Protein AF-A0A608XAL5-F1 (afdb_monomer)

Sequence (103 aa):
MDKKLEPYYLSAETALSIVSKKFNIKIDIKEDDINLRFKKYDRNNTDDSIQMKNFFLSLGLSLQDILFNNGEDLLNEPMPILLLTPEMKWMVCVSGGQKIKLV

Structure (mmCIF, N/CA/C/O backbone):
data_AF-A0A608XAL5-F1
#
_entry.id   AF-A0A608XAL5-F1
#
loop_
_atom_site.group_PDB
_atom_site.id
_atom_site.type_symbol
_atom_site.label_atom_id
_atom_site.label_alt_id
_atom_site.label_comp_id
_atom_site.label_asym_id
_atom_site.label_entity_id
_atom_site.label_seq_id
_atom_site.pdbx_PDB_ins_code
_atom_site.Cartn_x
_atom_site.Cartn_y
_atom_site.Cartn_z
_atom_site.occupancy
_atom_site.B_iso_or_equiv
_atom_site.auth_seq_id
_atom_site.auth_comp_id
_atom_site.auth_asym_id
_atom_site.auth_atom_id
_atom_site.pdbx_PDB_model_num
ATOM 1 N N . MET A 1 1 ? 0.032 26.580 -20.194 1.00 31.33 1 MET A N 1
ATOM 2 C CA . MET A 1 1 ? -1.291 26.103 -19.740 1.00 31.33 1 MET A CA 1
ATOM 3 C C . MET A 1 1 ? -1.061 24.867 -18.898 1.00 31.33 1 MET A C 1
ATOM 5 O O . MET A 1 1 ? -0.877 23.787 -19.448 1.00 31.33 1 MET A O 1
ATOM 9 N N . ASP A 1 2 ? -0.985 25.059 -17.583 1.00 37.00 2 ASP A N 1
ATOM 10 C CA . ASP A 1 2 ? -0.896 23.988 -16.596 1.00 37.00 2 ASP A CA 1
ATOM 11 C C . ASP A 1 2 ? -2.096 23.058 -16.742 1.00 37.00 2 ASP A C 1
ATOM 13 O O . ASP A 1 2 ? -3.231 23.412 -16.412 1.00 37.00 2 ASP A O 1
ATOM 17 N N . LYS A 1 3 ? -1.856 21.858 -17.275 1.00 36.75 3 LYS A N 1
ATOM 18 C CA . LYS A 1 3 ? -2.817 20.768 -17.159 1.00 36.75 3 LYS A CA 1
ATOM 19 C C . LYS A 1 3 ? -2.877 20.425 -15.675 1.00 36.75 3 LYS A C 1
ATOM 21 O O . LYS A 1 3 ? -2.016 19.700 -15.186 1.00 36.75 3 LYS A O 1
ATOM 26 N N . LYS A 1 4 ? -3.859 20.974 -14.953 1.00 39.28 4 LYS A N 1
ATOM 27 C CA . LYS A 1 4 ? -4.274 20.440 -13.652 1.00 39.28 4 LYS A CA 1
ATOM 28 C C . LYS A 1 4 ? -4.572 18.958 -13.878 1.00 39.28 4 LYS A C 1
ATOM 30 O O . LYS A 1 4 ? -5.589 18.626 -14.477 1.00 39.28 4 LYS A O 1
ATOM 35 N N . LEU A 1 5 ? -3.633 18.096 -13.495 1.00 42.47 5 LEU A N 1
ATOM 36 C CA . LEU A 1 5 ? -3.860 16.661 -13.407 1.00 42.47 5 LEU A CA 1
ATOM 37 C C . LEU A 1 5 ? -5.032 16.489 -12.436 1.00 42.47 5 LEU A C 1
ATOM 39 O O . LEU A 1 5 ? -4.922 16.890 -11.277 1.00 42.47 5 LEU A O 1
ATOM 43 N N . GLU A 1 6 ? -6.167 15.985 -12.922 1.00 48.66 6 GLU A N 1
ATOM 44 C CA . GLU A 1 6 ? -7.250 15.531 -12.046 1.00 48.66 6 GLU A CA 1
ATOM 45 C C . GLU A 1 6 ? -6.697 14.522 -11.023 1.00 48.66 6 GLU A C 1
ATOM 47 O O . GLU A 1 6 ? -5.683 13.865 -11.291 1.00 48.66 6 GLU A O 1
ATOM 52 N N . PRO A 1 7 ? -7.278 14.459 -9.812 1.00 59.84 7 PRO A N 1
ATOM 53 C CA . PRO A 1 7 ? -6.578 13.977 -8.639 1.00 59.84 7 PRO A CA 1
ATOM 54 C C . PRO A 1 7 ? -6.583 12.451 -8.624 1.00 59.84 7 PRO A C 1
ATOM 56 O O . PRO A 1 7 ? -7.406 11.832 -7.970 1.00 59.84 7 PRO A O 1
ATOM 59 N N . TYR A 1 8 ? -5.601 11.842 -9.287 1.00 68.62 8 TYR A N 1
ATOM 60 C CA . TYR A 1 8 ? -5.230 10.436 -9.068 1.00 68.62 8 TYR A CA 1
ATOM 61 C C . TYR A 1 8 ? -4.793 10.158 -7.620 1.00 68.62 8 TYR A C 1
ATOM 63 O O . TYR A 1 8 ? -4.531 9.019 -7.246 1.00 68.62 8 TYR A O 1
ATOM 71 N N . TYR A 1 9 ? -4.632 11.217 -6.827 1.00 82.75 9 TYR A N 1
ATOM 72 C CA . TYR A 1 9 ? -4.273 11.145 -5.429 1.00 82.75 9 TYR A CA 1
ATOM 73 C C . TYR A 1 9 ? -5.529 11.006 -4.580 1.00 82.75 9 TYR A C 1
ATOM 75 O O . TYR A 1 9 ? -6.370 11.904 -4.526 1.00 82.75 9 TYR A O 1
ATOM 83 N N . LEU A 1 10 ? -5.606 9.879 -3.893 1.00 83.62 10 LEU A N 1
ATOM 84 C CA . LEU A 1 10 ? -6.642 9.547 -2.938 1.00 83.62 10 LEU A CA 1
ATOM 85 C C . LEU A 1 10 ? -6.222 9.952 -1.525 1.00 83.62 10 LEU A C 1
ATOM 87 O O . LEU A 1 10 ? -5.033 10.102 -1.225 1.00 83.62 10 LEU A O 1
ATOM 91 N N . SER A 1 11 ? -7.205 10.060 -0.632 1.00 84.69 11 SER A N 1
ATOM 92 C CA . SER A 1 11 ? -6.911 9.972 0.795 1.00 84.69 11 SER A CA 1
ATOM 93 C C . SER A 1 11 ? -6.456 8.558 1.151 1.00 84.69 11 SER A C 1
ATOM 95 O O . SER A 1 11 ? -6.826 7.580 0.488 1.00 84.69 11 SER A O 1
ATOM 97 N N . ALA A 1 12 ? -5.676 8.435 2.223 1.00 83.81 12 ALA A N 1
ATOM 98 C CA . ALA A 1 12 ? -5.216 7.138 2.701 1.00 83.81 12 ALA A CA 1
ATOM 99 C C . ALA A 1 12 ? -6.388 6.211 3.064 1.00 83.81 12 ALA A C 1
ATOM 101 O O . ALA A 1 12 ? -6.366 5.027 2.729 1.00 83.81 12 ALA A O 1
ATOM 102 N N . GLU A 1 13 ? -7.447 6.764 3.666 1.00 84.25 13 GLU A N 1
ATOM 103 C CA . GLU A 1 13 ? -8.683 6.039 3.974 1.00 84.25 13 GLU A CA 1
ATOM 104 C C . GLU A 1 13 ? -9.341 5.483 2.704 1.00 84.25 13 GLU A C 1
ATOM 106 O O . GLU A 1 13 ? -9.663 4.295 2.631 1.00 84.25 13 GLU A O 1
ATOM 111 N N . THR A 1 14 ? -9.482 6.313 1.666 1.00 86.25 14 THR A N 1
ATOM 112 C CA . THR A 1 14 ? -10.099 5.894 0.401 1.00 86.25 14 THR A CA 1
ATOM 113 C C . THR A 1 14 ? -9.273 4.803 -0.276 1.00 86.25 14 THR A C 1
ATOM 115 O O . THR A 1 14 ? -9.820 3.778 -0.691 1.00 86.25 14 THR A O 1
ATOM 118 N N . ALA A 1 15 ? -7.952 4.982 -0.344 1.00 87.44 15 ALA A N 1
ATOM 119 C CA . ALA A 1 15 ? -7.049 4.027 -0.973 1.00 87.44 15 ALA A CA 1
ATOM 120 C C . ALA A 1 15 ? -7.072 2.660 -0.264 1.00 87.44 15 ALA A C 1
ATOM 122 O O . ALA A 1 15 ? -7.246 1.620 -0.905 1.00 87.44 15 ALA A O 1
ATOM 123 N N . LEU A 1 16 ? -6.986 2.660 1.069 1.00 86.69 16 LEU A N 1
ATOM 124 C CA . LEU A 1 16 ? -7.067 1.445 1.881 1.00 86.69 16 LEU A CA 1
ATOM 125 C C . LEU A 1 16 ? -8.447 0.783 1.799 1.00 86.69 16 LEU A C 1
ATOM 127 O O . LEU A 1 16 ? -8.520 -0.442 1.764 1.00 86.69 16 LEU A O 1
ATOM 131 N N . SER A 1 17 ? -9.533 1.559 1.710 1.00 85.00 17 SER A N 1
ATOM 132 C CA . SER A 1 17 ? -10.900 1.040 1.544 1.00 85.00 17 SER A CA 1
ATOM 133 C C . SER A 1 17 ? 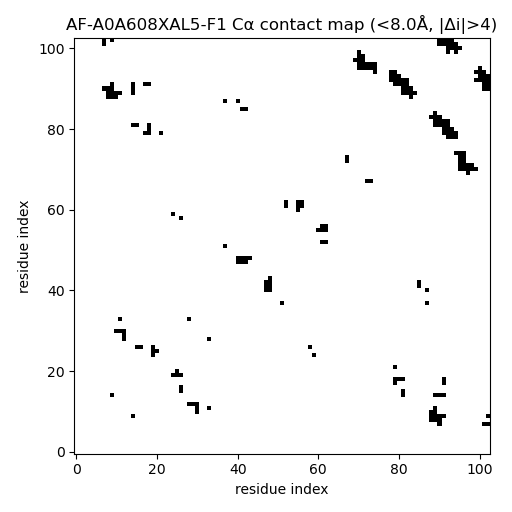-11.094 0.291 0.219 1.00 85.00 17 SER A C 1
ATOM 135 O O . SER A 1 17 ? -11.786 -0.728 0.164 1.00 85.00 17 SER A O 1
ATOM 137 N N . ILE A 1 18 ? -10.469 0.758 -0.866 1.00 85.62 18 ILE A N 1
ATOM 138 C CA . ILE A 1 18 ? -10.527 0.074 -2.168 1.00 85.62 18 ILE A CA 1
ATOM 139 C C . ILE A 1 18 ? -9.810 -1.280 -2.094 1.00 85.62 18 ILE A C 1
ATOM 141 O O . ILE A 1 18 ? -10.353 -2.299 -2.531 1.00 85.62 18 ILE A O 1
ATOM 145 N N . VAL A 1 19 ? -8.607 -1.297 -1.514 1.00 83.31 19 VAL A N 1
ATOM 146 C CA . VAL A 1 19 ? -7.792 -2.510 -1.348 1.00 83.31 19 VAL A CA 1
ATOM 147 C C . VAL A 1 19 ? -8.489 -3.505 -0.415 1.00 83.31 19 VAL A C 1
ATOM 149 O O . VAL A 1 19 ? -8.652 -4.675 -0.765 1.00 83.31 19 VAL A O 1
ATOM 152 N N . SER A 1 20 ? -8.987 -3.037 0.732 1.00 83.19 20 SER A N 1
ATOM 153 C CA . SER A 1 20 ? -9.636 -3.870 1.749 1.00 83.19 20 SER A CA 1
ATOM 154 C C . SER A 1 20 ? -10.871 -4.595 1.207 1.00 83.19 20 SER A C 1
ATOM 156 O O . SER A 1 20 ? -11.014 -5.803 1.403 1.00 83.19 20 SER A O 1
ATOM 158 N N . LYS A 1 21 ? -11.710 -3.902 0.422 1.00 83.31 21 LYS A N 1
ATOM 159 C CA . LYS A 1 21 ? -12.887 -4.491 -0.236 1.00 83.31 21 LYS A CA 1
ATOM 160 C C . LYS A 1 21 ? -12.521 -5.588 -1.227 1.00 83.31 21 LYS A C 1
ATOM 162 O O . LYS A 1 21 ? -13.232 -6.587 -1.296 1.00 83.31 21 LYS A O 1
ATOM 167 N N . LYS A 1 22 ? -11.443 -5.422 -2.002 1.00 81.44 22 LYS A N 1
ATOM 168 C CA . LYS A 1 22 ? -11.042 -6.443 -2.979 1.00 81.44 22 LYS A CA 1
ATOM 169 C C . LYS A 1 22 ? -10.514 -7.698 -2.292 1.00 81.44 22 LYS A C 1
ATOM 171 O O . LYS A 1 22 ? -10.904 -8.799 -2.669 1.00 81.44 22 LYS A O 1
ATOM 176 N N . PHE A 1 23 ? -9.642 -7.529 -1.303 1.00 77.31 23 PHE A N 1
ATOM 177 C CA . PHE A 1 23 ? -9.005 -8.652 -0.614 1.00 77.31 23 PHE A CA 1
ATOM 178 C C . PHE A 1 23 ? -9.855 -9.228 0.528 1.00 77.31 23 PHE A C 1
ATOM 180 O O . PHE A 1 23 ? -9.433 -10.177 1.181 1.00 77.31 23 PHE A O 1
ATOM 187 N N . ASN A 1 24 ? -11.060 -8.688 0.752 1.00 80.56 24 ASN A N 1
ATOM 188 C CA . ASN A 1 24 ? -11.958 -9.068 1.844 1.00 80.56 24 ASN A CA 1
ATOM 189 C C . ASN A 1 24 ? -11.282 -8.977 3.230 1.00 80.56 24 ASN A C 1
ATOM 191 O O . ASN A 1 24 ? -11.508 -9.806 4.112 1.00 80.56 24 ASN A O 1
ATOM 195 N N . ILE A 1 25 ? -10.433 -7.962 3.409 1.00 80.38 25 ILE A N 1
ATOM 196 C CA . ILE A 1 25 ? -9.730 -7.669 4.663 1.00 80.38 25 ILE A CA 1
ATOM 197 C C . ILE A 1 25 ? -10.487 -6.544 5.370 1.00 80.38 25 ILE A C 1
ATOM 199 O O . ILE A 1 25 ? -10.955 -5.605 4.730 1.00 80.38 25 ILE A O 1
ATOM 203 N N . LYS A 1 26 ? -10.613 -6.610 6.698 1.00 78.81 26 LYS A N 1
ATOM 204 C CA . LYS A 1 26 ? -11.098 -5.476 7.493 1.00 78.81 26 LYS A CA 1
ATOM 205 C C . LYS A 1 26 ? -9.915 -4.609 7.899 1.00 78.81 26 LYS A C 1
ATOM 207 O O . LYS A 1 26 ? -9.077 -5.049 8.677 1.00 78.81 26 LYS A O 1
ATOM 212 N N . ILE A 1 27 ? -9.876 -3.390 7.379 1.00 77.94 27 ILE A N 1
ATOM 213 C CA . ILE A 1 27 ? -8.901 -2.368 7.756 1.00 77.94 27 ILE A CA 1
ATOM 214 C C . ILE A 1 27 ? -9.667 -1.281 8.504 1.00 77.94 27 ILE A C 1
ATOM 216 O O . ILE A 1 27 ? -10.548 -0.653 7.923 1.00 77.94 27 ILE A O 1
ATOM 220 N N . ASP A 1 28 ? -9.357 -1.104 9.786 1.00 71.94 28 ASP A N 1
ATOM 221 C CA . ASP A 1 28 ? -9.915 -0.042 10.626 1.00 71.94 28 ASP A CA 1
ATOM 222 C C . ASP A 1 28 ? -8.803 0.961 10.935 1.00 71.94 28 ASP A C 1
ATOM 224 O O . ASP A 1 28 ? -7.916 0.694 11.748 1.00 71.94 28 ASP A O 1
ATOM 228 N N . ILE A 1 29 ? -8.789 2.072 10.199 1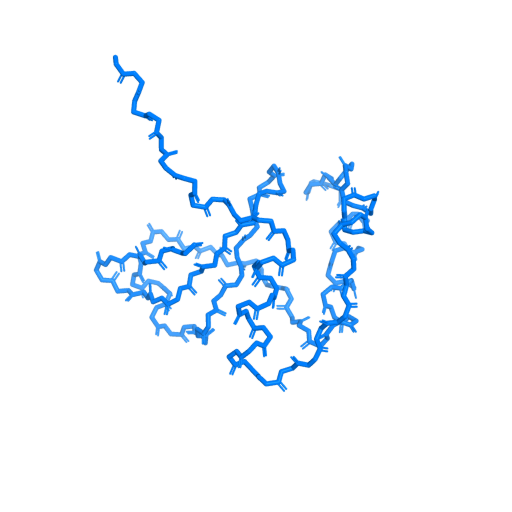.00 73.00 29 ILE A N 1
ATOM 229 C CA . ILE A 1 29 ? -7.806 3.138 10.377 1.00 73.00 29 ILE A CA 1
ATOM 230 C C . ILE A 1 29 ? -8.483 4.492 10.223 1.00 73.00 29 ILE A C 1
ATOM 232 O O . ILE A 1 29 ? -9.219 4.723 9.267 1.00 73.00 29 ILE A O 1
ATOM 236 N N . LYS A 1 30 ? -8.156 5.408 11.135 1.00 77.31 30 LYS A N 1
ATOM 237 C CA . LYS A 1 30 ? -8.507 6.823 11.035 1.00 77.31 30 LYS A CA 1
ATOM 238 C C . LYS A 1 30 ? -7.456 7.561 10.214 1.00 77.31 30 LYS A C 1
ATOM 240 O O . LYS A 1 30 ? -6.259 7.411 10.458 1.00 77.31 30 LYS A O 1
ATOM 245 N N . GLU A 1 31 ? -7.895 8.392 9.274 1.00 75.19 31 GLU A N 1
ATOM 246 C CA . GLU A 1 31 ? -7.000 9.168 8.406 1.00 75.19 31 GLU A CA 1
ATOM 247 C C . GLU A 1 31 ? -6.018 10.049 9.205 1.00 75.19 31 GLU A C 1
ATOM 249 O O . GLU A 1 31 ? -4.836 10.143 8.862 1.00 75.19 31 GLU A O 1
ATOM 254 N N . ASP A 1 32 ? -6.469 10.602 10.333 1.00 79.88 32 ASP A N 1
ATOM 255 C CA . ASP A 1 32 ? -5.637 11.390 11.248 1.00 79.88 32 ASP A CA 1
ATOM 256 C C . ASP A 1 32 ? -4.446 10.600 11.809 1.00 79.88 32 ASP A C 1
ATOM 258 O O . ASP A 1 32 ? -3.354 11.153 11.942 1.00 79.88 32 ASP A O 1
ATOM 262 N N . ASP A 1 33 ? -4.615 9.302 12.083 1.00 79.00 33 ASP A N 1
ATOM 263 C CA . ASP A 1 33 ? -3.545 8.458 12.623 1.00 79.00 33 ASP A CA 1
ATOM 264 C C . ASP A 1 33 ? -2.453 8.207 11.576 1.00 79.00 33 ASP A C 1
ATOM 266 O O . ASP A 1 33 ? -1.265 8.206 11.904 1.00 79.00 33 ASP A O 1
ATOM 270 N N . ILE A 1 34 ? -2.838 8.033 10.307 1.00 80.25 34 ILE A N 1
ATOM 271 C CA . ILE A 1 34 ? -1.900 7.884 9.183 1.00 80.25 34 ILE A CA 1
ATOM 272 C C . ILE A 1 34 ? -1.128 9.182 8.992 1.00 80.25 34 ILE A C 1
ATOM 274 O O . ILE A 1 34 ? 0.104 9.172 8.933 1.00 80.25 34 ILE A O 1
ATOM 278 N N . ASN A 1 35 ? -1.848 10.302 8.944 1.00 77.56 35 ASN A N 1
ATOM 279 C CA . ASN A 1 35 ? -1.245 11.613 8.772 1.00 77.56 35 ASN A CA 1
ATOM 280 C C . ASN A 1 35 ? -0.279 11.923 9.914 1.00 77.56 35 ASN A C 1
ATOM 282 O O . ASN A 1 35 ? 0.822 12.391 9.651 1.00 77.56 35 ASN A O 1
ATOM 286 N N . LEU A 1 36 ? -0.631 11.623 11.167 1.00 79.75 36 LEU A N 1
ATOM 287 C CA . LEU A 1 36 ? 0.238 11.868 12.318 1.00 79.75 36 LEU A CA 1
ATOM 288 C C . LEU A 1 36 ? 1.495 10.985 12.299 1.00 79.75 36 LEU A C 1
ATOM 290 O O . LEU A 1 36 ? 2.586 11.479 12.583 1.00 79.75 36 LEU A O 1
ATOM 294 N N . ARG A 1 37 ? 1.352 9.703 11.935 1.00 78.88 37 ARG A N 1
ATOM 295 C CA . ARG A 1 37 ? 2.461 8.737 11.883 1.00 78.88 37 ARG A CA 1
ATOM 296 C C . ARG A 1 37 ? 3.434 9.008 10.742 1.00 78.88 37 ARG A C 1
ATOM 298 O O . ARG A 1 37 ? 4.636 8.893 10.944 1.00 78.88 37 ARG A O 1
ATOM 305 N N . PHE A 1 38 ? 2.938 9.395 9.568 1.00 81.06 38 PHE A N 1
ATOM 306 C CA . PHE A 1 38 ? 3.767 9.515 8.364 1.00 81.06 38 PHE A CA 1
ATOM 307 C C . PHE A 1 38 ? 4.034 10.952 7.909 1.00 81.06 38 PHE A C 1
ATOM 309 O O . PHE A 1 38 ? 4.700 11.149 6.897 1.00 81.06 38 PHE A O 1
ATOM 316 N N . LYS A 1 39 ? 3.608 11.977 8.665 1.00 76.25 39 LYS A N 1
ATOM 317 C CA . LYS A 1 39 ? 3.851 13.396 8.325 1.00 76.25 39 LYS A CA 1
ATOM 318 C C . LYS A 1 39 ? 5.317 13.732 8.048 1.00 76.25 39 LYS A C 1
ATOM 320 O O . LYS A 1 39 ? 5.602 14.662 7.300 1.00 76.25 39 LYS A O 1
ATOM 325 N N . LYS A 1 40 ? 6.230 13.046 8.737 1.00 78.75 40 LYS A N 1
ATOM 326 C CA . LYS A 1 40 ? 7.682 13.263 8.672 1.00 78.75 40 LYS A CA 1
ATOM 327 C C . LYS A 1 40 ? 8.422 12.118 7.985 1.00 78.75 40 LYS A C 1
ATOM 329 O O . LYS A 1 40 ? 9.634 12.048 8.126 1.00 78.75 40 LYS A O 1
ATOM 334 N N . TYR A 1 41 ? 7.703 11.229 7.303 1.00 82.94 41 TYR A N 1
ATOM 335 C CA . TYR A 1 41 ? 8.313 10.084 6.646 1.00 82.94 41 TYR A CA 1
ATOM 336 C C . TYR A 1 41 ? 9.400 10.540 5.665 1.00 82.94 41 TYR A C 1
ATOM 338 O O . TYR A 1 41 ? 9.117 11.294 4.732 1.00 82.94 41 TYR A O 1
ATOM 346 N N . ASP A 1 42 ? 10.627 10.064 5.870 1.00 83.12 42 ASP A N 1
ATOM 347 C CA . ASP A 1 42 ? 11.711 10.170 4.900 1.00 83.12 42 ASP A CA 1
ATOM 348 C C . ASP A 1 42 ? 12.056 8.776 4.370 1.00 83.12 42 ASP A C 1
ATOM 350 O O . ASP A 1 42 ? 12.505 7.898 5.104 1.00 83.12 42 ASP A O 1
ATOM 354 N N . ARG A 1 43 ? 11.899 8.573 3.059 1.00 79.88 43 ARG A N 1
ATOM 355 C CA . ARG A 1 43 ? 12.231 7.297 2.407 1.00 79.88 43 ARG A CA 1
ATOM 356 C C . ARG A 1 43 ? 13.705 6.903 2.547 1.00 79.88 43 ARG A C 1
ATOM 358 O O . ARG A 1 43 ? 14.039 5.734 2.392 1.00 79.88 43 ARG A O 1
ATOM 365 N N . ASN A 1 44 ? 14.595 7.873 2.762 1.00 84.69 44 ASN A N 1
ATOM 366 C CA . ASN A 1 44 ? 16.025 7.619 2.936 1.00 84.69 44 ASN A CA 1
ATOM 367 C C . ASN A 1 44 ? 16.369 7.294 4.397 1.00 84.69 44 ASN A C 1
ATOM 369 O O . ASN A 1 44 ? 17.494 6.884 4.684 1.00 84.69 44 ASN A O 1
ATOM 373 N N . ASN A 1 45 ? 15.413 7.458 5.314 1.00 88.00 45 ASN A N 1
ATOM 374 C CA . ASN A 1 45 ? 15.534 7.041 6.696 1.00 88.00 45 ASN A CA 1
ATOM 375 C C . ASN A 1 45 ? 15.072 5.581 6.838 1.00 88.00 45 ASN A C 1
ATOM 377 O O . ASN A 1 45 ? 13.911 5.224 6.604 1.00 88.00 45 ASN A O 1
ATOM 381 N N . THR A 1 46 ? 16.005 4.717 7.235 1.00 87.31 46 THR A N 1
ATOM 382 C CA . THR A 1 46 ? 15.749 3.288 7.439 1.00 87.31 46 THR A CA 1
ATOM 383 C C . THR A 1 46 ? 14.677 3.043 8.500 1.00 87.31 46 THR A C 1
ATOM 385 O O . THR A 1 46 ? 13.822 2.179 8.304 1.00 87.31 46 THR A O 1
ATOM 388 N N . ASP A 1 47 ? 14.672 3.815 9.589 1.00 89.06 47 ASP A N 1
ATOM 389 C CA . ASP A 1 47 ? 13.714 3.630 10.684 1.00 89.06 47 ASP A CA 1
ATOM 390 C C . ASP A 1 47 ? 12.290 3.961 10.236 1.00 89.06 47 ASP A C 1
ATOM 392 O O . ASP A 1 47 ? 11.352 3.222 10.543 1.00 89.06 47 ASP A O 1
ATOM 396 N N . ASP A 1 48 ? 12.128 5.020 9.445 1.00 86.62 48 ASP A N 1
ATOM 397 C CA . ASP A 1 48 ? 10.833 5.419 8.892 1.00 86.62 48 ASP A CA 1
ATOM 398 C C . ASP A 1 48 ? 1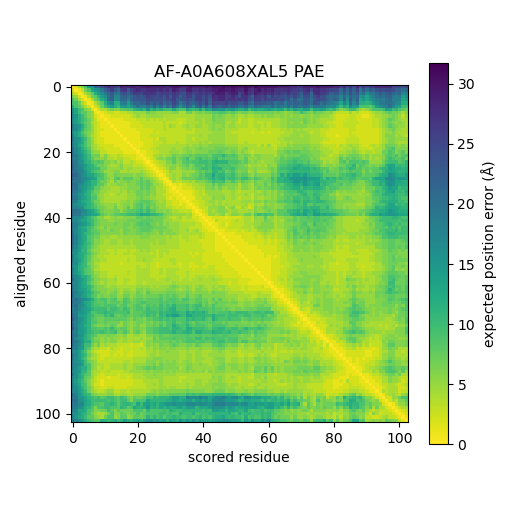0.301 4.354 7.921 1.00 86.62 48 ASP A C 1
ATOM 400 O O . ASP A 1 48 ? 9.120 3.995 7.948 1.00 86.6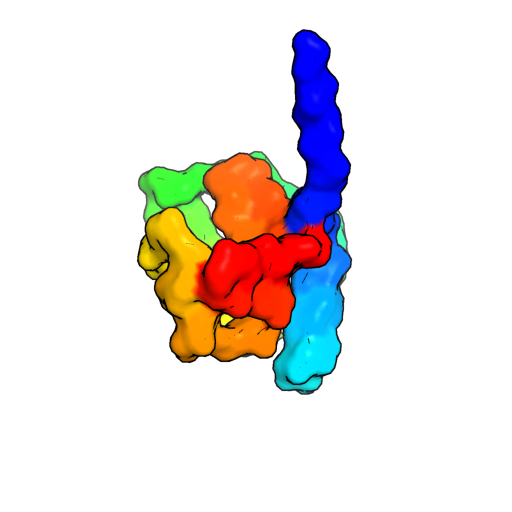2 48 ASP A O 1
ATOM 404 N N . SER A 1 49 ? 11.186 3.777 7.105 1.00 85.00 49 SER A N 1
ATOM 405 C CA . SER A 1 49 ? 10.849 2.677 6.193 1.00 85.00 49 SER A CA 1
ATOM 406 C C . SER A 1 49 ? 10.426 1.407 6.938 1.00 85.00 49 SER A C 1
ATOM 408 O O . SER A 1 49 ? 9.456 0.753 6.546 1.00 85.00 49 SER A O 1
ATOM 410 N N . ILE A 1 50 ? 11.106 1.067 8.037 1.00 87.88 50 ILE A N 1
ATOM 411 C CA . ILE A 1 50 ? 10.732 -0.062 8.901 1.00 87.88 50 ILE A CA 1
ATOM 412 C C . ILE A 1 50 ? 9.371 0.196 9.559 1.00 87.88 50 ILE A C 1
ATOM 414 O O . ILE A 1 50 ? 8.512 -0.687 9.550 1.00 87.88 50 ILE A O 1
ATOM 418 N N . GLN A 1 51 ? 9.139 1.399 10.091 1.00 88.25 51 GLN A N 1
ATOM 419 C CA . GLN A 1 51 ? 7.856 1.768 10.696 1.00 88.25 51 GLN A CA 1
ATOM 420 C C . GLN A 1 51 ? 6.701 1.658 9.699 1.00 88.25 51 GLN A C 1
ATOM 422 O O . GLN A 1 51 ? 5.643 1.130 10.043 1.00 88.25 51 GLN A O 1
ATOM 427 N N . MET A 1 52 ? 6.910 2.089 8.454 1.00 86.94 52 MET A N 1
ATOM 428 C CA . MET A 1 52 ? 5.907 1.975 7.400 1.00 86.94 52 MET A CA 1
ATOM 429 C C . MET A 1 52 ? 5.604 0.518 7.047 1.00 86.94 52 MET A C 1
ATOM 431 O O . MET A 1 52 ? 4.437 0.126 7.026 1.00 86.94 52 MET A O 1
ATOM 435 N N . LYS A 1 53 ? 6.635 -0.311 6.844 1.00 88.00 53 LYS A N 1
ATOM 436 C CA . LYS A 1 53 ? 6.458 -1.750 6.584 1.00 88.00 53 LYS A CA 1
ATOM 437 C C . LYS A 1 53 ? 5.703 -2.427 7.732 1.00 88.00 53 LYS A C 1
ATOM 439 O O . LYS A 1 53 ? 4.737 -3.141 7.482 1.00 88.00 53 LYS A O 1
ATOM 444 N N . ASN A 1 54 ? 6.064 -2.133 8.981 1.00 89.19 54 ASN A N 1
ATOM 445 C CA . ASN A 1 54 ? 5.388 -2.673 10.164 1.00 89.19 54 ASN A CA 1
ATOM 446 C C . ASN A 1 54 ? 3.932 -2.210 10.286 1.00 89.19 54 ASN A C 1
ATOM 448 O O . ASN A 1 54 ? 3.071 -2.993 10.682 1.00 89.19 54 ASN A O 1
ATOM 452 N N . PHE A 1 55 ? 3.639 -0.959 9.928 1.00 87.12 55 PHE A N 1
ATOM 453 C CA . PHE A 1 55 ? 2.270 -0.461 9.892 1.00 87.12 55 PHE A CA 1
ATOM 454 C C . PHE A 1 55 ? 1.424 -1.262 8.904 1.00 87.12 55 PHE A C 1
ATOM 456 O O . PHE A 1 55 ? 0.410 -1.816 9.313 1.00 87.12 55 PHE A O 1
ATOM 463 N N . PHE A 1 56 ? 1.857 -1.409 7.650 1.00 85.94 56 PHE A N 1
ATOM 464 C CA . PHE A 1 56 ? 1.108 -2.200 6.667 1.00 85.94 56 PHE A CA 1
ATOM 465 C C . PHE A 1 56 ? 0.978 -3.667 7.086 1.00 85.94 56 PHE A C 1
ATOM 467 O O . PHE A 1 56 ? -0.114 -4.229 6.988 1.00 85.94 56 PHE A O 1
ATOM 474 N N . LEU A 1 57 ? 2.032 -4.250 7.665 1.00 87.00 57 LEU A N 1
ATOM 475 C CA . LEU A 1 57 ? 1.986 -5.608 8.211 1.00 87.00 57 LEU A CA 1
ATOM 476 C C . LEU A 1 57 ? 0.928 -5.759 9.312 1.00 87.00 57 LEU A C 1
ATOM 478 O O . LEU A 1 57 ? 0.220 -6.763 9.331 1.00 87.00 57 LEU A O 1
ATOM 482 N N . SER A 1 58 ? 0.755 -4.758 10.183 1.00 85.44 58 SER A N 1
ATOM 483 C CA . SER A 1 58 ? -0.298 -4.771 11.212 1.00 85.44 58 SER A CA 1
ATOM 484 C C . SER A 1 58 ? -1.721 -4.771 10.639 1.00 85.44 58 SER A C 1
ATOM 486 O O . SER A 1 58 ? -2.654 -5.196 11.314 1.00 85.44 58 SER A O 1
ATOM 488 N N . LEU A 1 59 ? -1.879 -4.357 9.378 1.00 81.69 59 LEU A N 1
ATOM 489 C CA . LEU A 1 59 ? -3.142 -4.380 8.632 1.00 81.69 59 LEU A CA 1
ATOM 490 C C . LEU A 1 59 ? -3.334 -5.672 7.827 1.00 81.69 59 LEU A C 1
ATOM 492 O O . LEU A 1 59 ? -4.305 -5.790 7.082 1.00 81.69 59 LEU A O 1
ATOM 496 N N . GLY A 1 60 ? -2.398 -6.620 7.927 1.00 81.94 60 GLY A N 1
ATOM 497 C CA . GLY A 1 60 ? -2.371 -7.814 7.085 1.00 81.94 60 GLY A CA 1
ATOM 498 C C . GLY A 1 60 ? -1.937 -7.535 5.643 1.00 81.94 60 GLY A C 1
ATOM 499 O O . GLY A 1 60 ? -2.199 -8.352 4.764 1.00 81.94 60 GLY A O 1
ATOM 500 N N . LEU A 1 61 ? -1.288 -6.394 5.387 1.00 82.50 61 LEU A N 1
ATOM 501 C CA . LEU A 1 61 ? -0.778 -6.007 4.075 1.00 82.50 61 LEU A CA 1
ATOM 502 C C . LEU A 1 61 ? 0.751 -6.122 4.040 1.00 82.50 61 LEU A C 1
ATOM 504 O O . LEU A 1 61 ? 1.447 -5.739 4.976 1.00 82.50 61 LEU A O 1
ATOM 508 N N . SER A 1 62 ? 1.295 -6.621 2.933 1.00 82.44 62 SER A N 1
ATOM 509 C CA . SER A 1 62 ? 2.738 -6.597 2.689 1.00 82.44 62 SER A CA 1
ATOM 510 C C . SER A 1 62 ? 3.073 -5.398 1.810 1.00 82.44 62 SER A C 1
ATOM 512 O O . SER A 1 62 ? 2.539 -5.275 0.710 1.00 82.44 62 SER A O 1
ATOM 514 N N . LEU A 1 63 ? 3.944 -4.512 2.296 1.00 83.06 63 LEU A N 1
ATOM 515 C CA . LEU A 1 63 ? 4.482 -3.418 1.494 1.00 83.06 63 LEU A CA 1
ATOM 516 C C . LEU A 1 63 ? 5.737 -3.900 0.760 1.00 83.06 63 LEU A C 1
ATOM 518 O O . LEU A 1 63 ? 6.690 -4.357 1.398 1.00 83.06 63 LEU A O 1
ATOM 522 N N . GLN A 1 64 ? 5.740 -3.775 -0.566 1.00 78.19 64 GLN A N 1
ATOM 523 C CA . GLN A 1 64 ? 6.861 -4.147 -1.425 1.00 78.19 64 GLN A CA 1
ATOM 524 C C . GLN A 1 64 ? 7.282 -2.966 -2.293 1.00 78.19 64 GLN A C 1
ATOM 526 O O . GLN A 1 64 ? 6.444 -2.216 -2.793 1.00 78.19 64 GLN A O 1
ATOM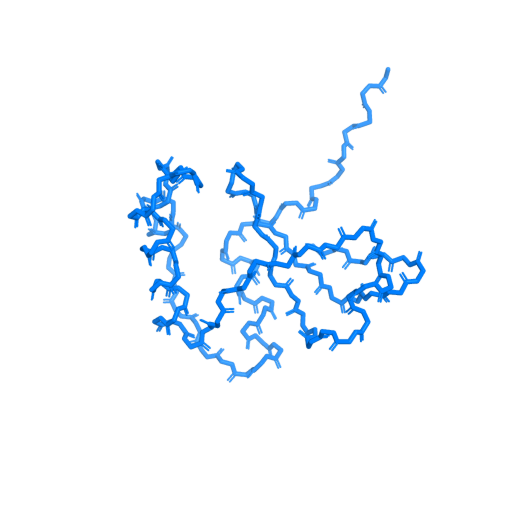 531 N N . ASP A 1 65 ? 8.591 -2.823 -2.475 1.00 75.00 65 ASP A N 1
ATOM 532 C CA . ASP A 1 65 ? 9.172 -1.825 -3.361 1.00 75.00 65 ASP A CA 1
ATOM 533 C C . ASP A 1 65 ? 9.145 -2.382 -4.793 1.00 75.00 65 ASP A C 1
ATOM 535 O O . ASP A 1 65 ? 9.962 -3.229 -5.153 1.00 75.00 65 ASP A O 1
ATOM 539 N N . ILE A 1 66 ? 8.175 -1.944 -5.602 1.00 71.94 66 ILE A N 1
ATOM 540 C CA . ILE A 1 66 ? 8.037 -2.376 -7.001 1.00 71.94 66 ILE A CA 1
ATOM 541 C C . ILE A 1 66 ? 8.668 -1.321 -7.911 1.00 71.94 66 ILE A C 1
ATOM 543 O O . ILE A 1 66 ? 8.222 -0.174 -7.968 1.00 71.94 66 ILE A O 1
ATOM 547 N N . LEU A 1 67 ? 9.697 -1.726 -8.655 1.00 72.50 67 LEU A N 1
ATOM 548 C CA . LEU A 1 67 ? 10.240 -0.952 -9.767 1.00 72.50 67 LEU A CA 1
ATOM 549 C C . LEU A 1 67 ? 9.525 -1.384 -11.047 1.00 72.50 67 LEU A C 1
ATOM 551 O O . LEU A 1 67 ? 9.685 -2.519 -11.487 1.00 72.50 67 LEU A O 1
ATOM 555 N N . PHE A 1 68 ? 8.759 -0.478 -11.648 1.00 74.88 68 PHE A N 1
ATOM 556 C CA . PHE A 1 68 ? 8.098 -0.707 -12.929 1.00 74.88 68 PHE A CA 1
ATOM 557 C C . PHE A 1 68 ? 8.353 0.471 -13.872 1.00 74.88 68 PHE A C 1
ATOM 559 O O . PHE A 1 68 ? 8.376 1.630 -13.455 1.00 74.88 68 PHE A O 1
ATOM 566 N N . ASN A 1 69 ? 8.567 0.171 -15.149 1.00 73.19 69 ASN A N 1
ATOM 567 C CA . ASN A 1 69 ? 8.848 1.142 -16.205 1.00 73.19 69 ASN A CA 1
ATOM 568 C C . ASN A 1 69 ? 7.612 1.418 -17.066 1.00 73.19 69 ASN A C 1
ATOM 570 O O . ASN A 1 69 ? 7.490 2.489 -17.660 1.00 73.19 69 ASN A O 1
ATOM 574 N N . ASN A 1 70 ? 6.699 0.452 -17.162 1.00 72.69 70 ASN A N 1
ATOM 575 C CA . ASN A 1 70 ? 5.469 0.562 -17.935 1.00 72.69 70 ASN A CA 1
ATOM 576 C C . ASN A 1 70 ? 4.326 -0.226 -17.263 1.00 72.69 70 ASN A C 1
ATOM 578 O O . ASN A 1 70 ? 4.511 -0.883 -16.242 1.00 72.69 70 ASN A O 1
ATOM 582 N N . GLY A 1 71 ? 3.114 -0.130 -17.813 1.00 69.88 71 GLY A N 1
ATOM 583 C CA . GLY A 1 71 ? 1.945 -0.806 -17.244 1.00 69.88 71 GLY A CA 1
ATOM 584 C C . GLY A 1 71 ? 1.925 -2.323 -17.424 1.00 69.88 71 GLY A C 1
ATOM 585 O O . GLY A 1 71 ? 1.175 -2.990 -16.711 1.00 69.88 71 GLY A O 1
ATOM 586 N N . GLU A 1 72 ? 2.709 -2.869 -18.353 1.00 80.81 72 GLU A N 1
ATOM 587 C CA . GLU A 1 72 ? 2.800 -4.311 -18.600 1.00 80.81 72 GLU A CA 1
ATOM 588 C C . GLU A 1 72 ? 3.587 -5.017 -17.496 1.00 80.81 72 GLU A C 1
ATOM 590 O O . GLU A 1 72 ? 3.237 -6.136 -17.130 1.00 80.81 72 GLU A O 1
ATOM 595 N N . ASP A 1 73 ? 4.556 -4.331 -16.885 1.00 79.69 73 ASP A N 1
ATOM 596 C CA . ASP A 1 73 ? 5.309 -4.833 -15.728 1.00 79.69 73 ASP A CA 1
ATOM 597 C C . ASP A 1 73 ? 4.385 -5.191 -14.546 1.00 79.69 73 ASP A C 1
ATOM 599 O O . ASP A 1 73 ? 4.695 -6.072 -13.749 1.00 79.69 73 ASP A O 1
ATOM 603 N N . LEU A 1 74 ? 3.209 -4.555 -14.461 1.00 77.56 74 LEU A N 1
ATOM 604 C CA . LEU A 1 74 ? 2.211 -4.789 -13.414 1.00 77.56 74 LEU A CA 1
ATOM 605 C C . LEU A 1 74 ? 1.190 -5.889 -13.765 1.00 77.56 74 LEU A C 1
ATOM 607 O O . LEU A 1 74 ? 0.296 -6.156 -12.967 1.00 77.56 74 LEU A O 1
ATOM 611 N N . LEU A 1 75 ? 1.267 -6.526 -14.943 1.00 76.94 75 LEU A N 1
ATOM 612 C CA . LEU A 1 75 ? 0.297 -7.557 -15.357 1.00 76.94 75 LEU A CA 1
ATOM 613 C C . LEU A 1 75 ? 0.344 -8.823 -14.496 1.00 76.94 75 LEU A C 1
ATOM 615 O O . LEU A 1 75 ? -0.664 -9.519 -14.388 1.00 76.94 75 LEU A O 1
ATOM 619 N N . ASN A 1 76 ? 1.501 -9.118 -13.903 1.00 76.31 76 ASN A N 1
ATOM 620 C CA . ASN A 1 76 ? 1.704 -10.312 -13.083 1.00 76.31 76 ASN A CA 1
ATOM 621 C C . ASN A 1 76 ? 1.416 -10.072 -11.593 1.00 76.31 76 ASN A C 1
ATOM 623 O O . ASN A 1 76 ? 1.456 -11.015 -10.805 1.00 76.31 76 ASN A O 1
ATOM 627 N N . GLU A 1 77 ? 1.113 -8.832 -11.208 1.00 78.25 77 GLU A N 1
ATOM 628 C CA . GLU A 1 77 ? 0.889 -8.451 -9.819 1.00 78.25 77 GLU A CA 1
ATOM 629 C C . GLU A 1 77 ? -0.589 -8.609 -9.413 1.00 78.25 77 GLU A C 1
ATOM 631 O O . GLU A 1 77 ? -1.500 -8.321 -10.202 1.00 78.25 77 GLU A O 1
ATOM 636 N N . PRO A 1 78 ? -0.874 -9.038 -8.170 1.00 77.19 78 PRO A N 1
ATOM 637 C CA . PRO A 1 78 ? -2.238 -9.168 -7.678 1.00 77.19 78 PRO A CA 1
ATOM 638 C C . PRO A 1 78 ? -2.889 -7.789 -7.500 1.00 77.19 78 PRO A C 1
ATOM 640 O O . PRO A 1 78 ? -2.536 -7.011 -6.618 1.00 77.19 78 PRO A O 1
ATOM 643 N N . MET A 1 79 ? -3.888 -7.497 -8.331 1.00 80.31 79 MET A N 1
ATOM 644 C CA . MET A 1 79 ? -4.626 -6.230 -8.297 1.00 80.31 79 MET A CA 1
ATOM 645 C C . MET A 1 79 ? -5.746 -6.220 -7.232 1.00 80.31 79 MET A C 1
ATOM 647 O O . MET A 1 79 ? -6.448 -7.227 -7.076 1.00 80.31 79 MET A O 1
ATOM 651 N N . PRO A 1 80 ? -6.043 -5.065 -6.598 1.00 82.31 80 PRO A N 1
ATOM 652 C CA . PRO A 1 80 ? -5.424 -3.761 -6.805 1.00 82.31 80 PRO A CA 1
ATOM 653 C C . PRO A 1 80 ? -4.120 -3.580 -6.017 1.00 82.31 80 PRO A C 1
ATOM 655 O O . PRO A 1 80 ? -3.978 -4.094 -4.910 1.00 82.31 80 PRO A O 1
ATOM 658 N N . ILE A 1 81 ? -3.210 -2.775 -6.565 1.00 83.62 81 ILE A N 1
ATOM 659 C CA . ILE A 1 81 ? -1.938 -2.414 -5.929 1.00 83.62 81 ILE A CA 1
ATOM 660 C C . ILE A 1 81 ? -2.077 -1.030 -5.303 1.00 83.62 81 ILE A C 1
ATOM 662 O O . ILE A 1 81 ? -2.491 -0.077 -5.970 1.00 83.62 81 ILE A O 1
ATOM 666 N N . LEU A 1 82 ? -1.700 -0.913 -4.032 1.00 84.88 82 LEU A N 1
ATOM 667 C CA . LEU A 1 82 ? -1.551 0.378 -3.377 1.00 84.88 82 LEU A CA 1
ATOM 668 C C . LEU A 1 82 ? -0.208 0.997 -3.768 1.00 84.88 82 LEU A C 1
ATOM 670 O O . LEU A 1 82 ? 0.837 0.387 -3.561 1.00 84.88 82 LEU A O 1
ATOM 674 N N . LEU A 1 83 ? -0.238 2.215 -4.301 1.00 83.31 83 LEU A N 1
ATOM 675 C CA . LEU A 1 83 ? 0.956 2.965 -4.671 1.00 83.31 83 LEU A CA 1
ATOM 676 C C . LEU A 1 83 ? 1.103 4.176 -3.750 1.00 83.31 83 LEU A C 1
ATOM 678 O O . LEU A 1 83 ? 0.170 4.963 -3.582 1.00 83.31 83 LEU A O 1
ATOM 682 N N . LEU A 1 84 ? 2.297 4.327 -3.185 1.00 81.94 84 LEU A N 1
ATOM 683 C CA . LEU A 1 84 ? 2.688 5.455 -2.347 1.00 81.94 84 LEU A CA 1
ATOM 684 C C . LEU A 1 84 ? 3.810 6.218 -3.042 1.00 81.94 84 LEU A C 1
ATOM 686 O O . LEU A 1 84 ? 4.840 5.636 -3.383 1.00 81.94 84 LEU A O 1
ATOM 690 N N . THR A 1 85 ? 3.618 7.516 -3.267 1.00 78.31 85 THR A N 1
ATOM 691 C CA . THR A 1 85 ? 4.698 8.369 -3.783 1.00 78.31 85 THR A CA 1
ATOM 692 C C . THR A 1 85 ? 5.659 8.768 -2.657 1.00 78.31 85 THR A C 1
ATOM 694 O O . THR A 1 85 ? 5.278 8.721 -1.484 1.00 78.31 85 THR A O 1
ATOM 697 N N . PRO A 1 86 ? 6.888 9.223 -2.977 1.00 72.50 86 PRO A N 1
ATOM 698 C CA . PRO A 1 86 ? 7.814 9.764 -1.979 1.00 72.50 86 PRO A CA 1
ATOM 699 C C . PRO A 1 86 ? 7.230 10.905 -1.134 1.00 72.50 86 PRO A C 1
ATOM 701 O O . PRO A 1 86 ? 7.612 11.077 0.016 1.00 72.50 86 PRO A O 1
ATOM 704 N N . GLU A 1 87 ? 6.285 11.670 -1.682 1.00 74.38 87 GLU A N 1
ATOM 705 C CA . GLU A 1 87 ? 5.581 12.757 -0.993 1.00 74.38 87 GLU A CA 1
ATOM 706 C C . GLU A 1 87 ? 4.349 12.276 -0.207 1.00 74.38 87 GLU A C 1
ATOM 708 O O . GLU A 1 87 ? 3.475 13.082 0.113 1.00 74.38 87 GLU A O 1
ATOM 713 N N . MET A 1 88 ? 4.246 10.973 0.073 1.00 78.19 88 MET A N 1
ATOM 714 C CA . MET A 1 88 ? 3.130 10.353 0.794 1.00 78.19 88 MET A CA 1
ATOM 715 C C . MET A 1 88 ? 1.767 10.556 0.127 1.00 78.19 88 MET A C 1
ATOM 717 O O . MET A 1 88 ? 0.733 10.611 0.797 1.00 78.19 88 MET A O 1
ATOM 721 N N . LYS A 1 89 ? 1.740 10.647 -1.206 1.00 83.19 89 LYS A N 1
ATOM 722 C CA . LYS A 1 89 ? 0.481 10.644 -1.953 1.00 83.19 89 LYS A CA 1
ATOM 723 C C . LYS A 1 89 ? 0.051 9.211 -2.235 1.00 83.19 89 LYS A C 1
ATOM 725 O O . LYS A 1 89 ? 0.871 8.379 -2.619 1.00 83.19 89 LYS A O 1
ATOM 730 N N . TRP A 1 90 ? -1.239 8.948 -2.066 1.00 86.81 90 TRP A N 1
ATOM 731 C CA . TRP A 1 90 ? -1.819 7.613 -2.161 1.00 86.81 90 TRP A CA 1
ATOM 732 C C . TRP A 1 90 ? -2.517 7.457 -3.502 1.00 86.81 90 TRP A C 1
ATOM 734 O O . TRP A 1 90 ? -3.253 8.346 -3.919 1.00 86.81 90 TRP A O 1
ATOM 744 N N . MET A 1 91 ? -2.301 6.337 -4.178 1.00 87.00 91 MET A N 1
ATOM 745 C CA . MET A 1 91 ? -3.006 5.983 -5.409 1.00 87.00 91 MET A CA 1
ATOM 746 C C . MET A 1 91 ? -3.327 4.495 -5.379 1.00 87.00 91 MET A C 1
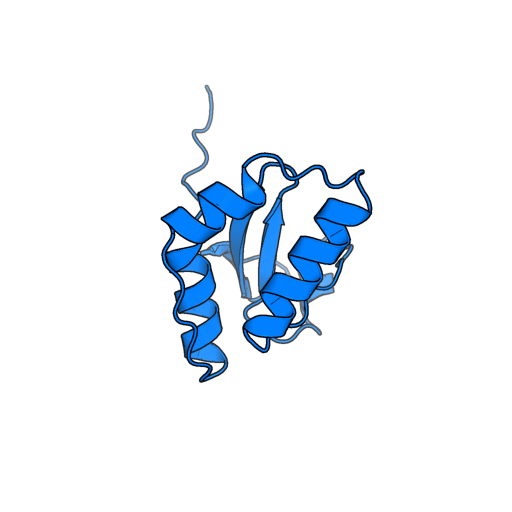ATOM 748 O O . MET A 1 91 ? -2.633 3.715 -4.722 1.00 87.00 91 MET A O 1
ATOM 752 N N . VAL A 1 92 ? -4.340 4.078 -6.132 1.00 85.50 92 VAL A N 1
ATOM 753 C CA . VAL A 1 92 ? -4.644 2.656 -6.295 1.00 85.50 92 VAL A CA 1
ATOM 754 C C . VAL A 1 92 ? -4.620 2.288 -7.769 1.00 85.50 92 VAL A C 1
ATOM 756 O O . VAL A 1 92 ? -5.361 2.846 -8.575 1.00 85.50 92 VAL A O 1
ATOM 759 N N . CYS A 1 93 ? -3.782 1.316 -8.123 1.00 83.38 93 CYS A N 1
ATOM 760 C CA . CYS A 1 93 ? -3.796 0.695 -9.440 1.00 83.38 93 CYS A CA 1
ATOM 761 C C . CYS A 1 93 ? -4.793 -0.464 -9.436 1.00 83.38 93 CYS A C 1
ATOM 763 O O . CYS A 1 93 ? -4.663 -1.391 -8.640 1.00 83.38 93 CYS A O 1
ATOM 765 N N . VAL A 1 94 ? -5.794 -0.419 -10.317 1.00 82.38 94 VAL A N 1
ATOM 766 C CA . VAL A 1 94 ? -6.833 -1.464 -10.412 1.00 82.38 94 VAL A CA 1
ATOM 767 C C . VAL A 1 94 ? -6.695 -2.343 -11.657 1.00 82.38 94 VAL A C 1
ATOM 769 O O . VAL A 1 94 ? -7.362 -3.373 -11.749 1.00 82.38 94 VAL A O 1
ATOM 772 N N . SER A 1 95 ? -5.856 -1.942 -12.619 1.00 77.81 95 SER A N 1
ATOM 773 C CA . SER A 1 95 ? -5.528 -2.729 -13.814 1.00 77.81 95 SER A CA 1
ATOM 774 C C . SER A 1 95 ? -4.226 -2.259 -14.477 1.00 77.81 95 SER A C 1
ATOM 776 O O . SER A 1 95 ? -4.000 -1.050 -14.593 1.00 77.81 95 SER A O 1
ATOM 778 N N . GLY A 1 96 ? -3.437 -3.216 -14.978 1.00 71.25 96 GLY A N 1
ATOM 779 C CA . GLY A 1 96 ? -2.235 -3.007 -15.802 1.00 71.25 96 GLY A CA 1
ATOM 780 C C . GLY A 1 96 ? -2.411 -3.446 -17.267 1.00 71.25 96 GLY A C 1
ATOM 781 O O . GLY A 1 96 ? -3.503 -3.835 -17.681 1.00 71.25 96 GLY A O 1
ATOM 782 N N . GLY A 1 97 ? -1.332 -3.376 -18.053 1.00 71.69 97 GLY A N 1
ATOM 783 C CA . GLY A 1 97 ? -1.281 -3.674 -19.492 1.00 71.69 97 GLY A CA 1
ATOM 784 C C . GLY A 1 97 ? -0.771 -2.493 -20.321 1.00 71.69 97 GLY A C 1
ATOM 785 O O . GLY A 1 97 ? -0.025 -1.654 -19.821 1.00 71.69 97 GLY A O 1
ATOM 786 N N . GLN A 1 98 ? -1.232 -2.360 -21.571 1.00 59.94 98 GLN A N 1
ATOM 787 C CA . GLN A 1 98 ? -0.866 -1.227 -22.443 1.00 59.94 98 GLN A CA 1
ATOM 788 C C . GLN A 1 98 ? -1.223 0.151 -21.848 1.00 59.94 98 GLN A C 1
ATOM 790 O O . GLN A 1 98 ? -0.717 1.177 -22.305 1.00 59.94 98 GLN A O 1
ATOM 795 N N . LYS A 1 99 ? -2.119 0.196 -20.850 1.00 60.06 99 LYS A N 1
ATOM 796 C CA . LYS A 1 99 ? -2.482 1.398 -20.091 1.00 60.06 99 LYS A CA 1
ATOM 797 C C . LYS A 1 99 ? -2.666 1.057 -18.613 1.00 60.06 99 LYS A C 1
ATOM 799 O O . LYS A 1 99 ? -3.365 0.102 -18.285 1.00 60.06 99 LYS A O 1
ATOM 804 N N . ILE A 1 100 ? -2.093 1.880 -17.736 1.00 67.06 100 ILE A N 1
ATOM 805 C CA . ILE A 1 100 ? -2.326 1.823 -16.287 1.00 67.06 100 ILE A CA 1
ATOM 806 C C . ILE A 1 100 ? -3.633 2.551 -15.977 1.00 67.06 100 ILE A C 1
ATOM 808 O O . ILE A 1 100 ? -3.843 3.670 -16.450 1.00 67.06 100 ILE A O 1
ATOM 812 N N . LYS A 1 101 ? -4.497 1.935 -15.165 1.00 73.25 101 LYS A N 1
ATOM 813 C CA . LYS A 1 101 ? -5.688 2.598 -14.625 1.00 73.25 101 LYS A CA 1
ATOM 814 C C . LYS A 1 101 ? -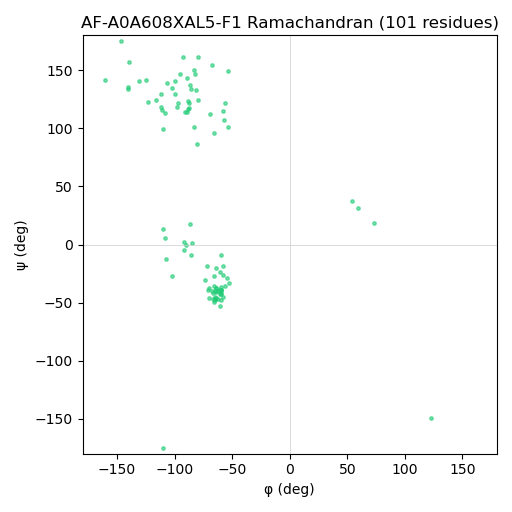5.509 2.864 -13.136 1.00 73.25 101 LYS A C 1
ATOM 816 O O . LYS A 1 101 ? -5.484 1.929 -12.333 1.00 73.25 101 LYS A O 1
ATOM 821 N N . LEU A 1 102 ? -5.424 4.147 -12.805 1.00 76.44 102 LEU A N 1
ATOM 822 C CA . LEU A 1 102 ? -5.455 4.650 -11.439 1.00 76.44 102 LEU A CA 1
ATOM 823 C C . LEU A 1 102 ? -6.888 5.056 -11.082 1.00 76.44 102 LEU A C 1
ATOM 825 O O . LEU A 1 102 ? -7.647 5.487 -11.958 1.00 76.44 102 LEU A O 1
ATOM 829 N N . VAL A 1 103 ? -7.244 4.875 -9.817 1.00 62.47 103 VAL A N 1
ATOM 830 C CA . VAL A 1 103 ? -8.483 5.374 -9.208 1.00 62.47 103 VAL A CA 1
ATOM 831 C C . VAL A 1 103 ? -8.122 6.457 -8.215 1.00 62.47 103 VAL A C 1
ATOM 833 O O . VAL A 1 103 ? -7.113 6.250 -7.503 1.00 62.47 103 VAL A O 1
#

Solvent-accessible surface area (backbone atoms only — not comparable to full-atom values): 6347 Å² total; per-residue (Å²): 132,86,77,77,73,74,74,51,60,40,54,65,50,58,38,50,50,57,43,22,64,74,72,73,48,85,73,90,72,59,57,67,59,54,50,68,72,50,71,78,58,40,87,87,37,66,67,48,48,50,52,51,41,52,52,37,45,75,62,78,37,86,73,75,91,81,90,69,94,55,30,54,71,45,59,84,52,80,70,54,41,82,44,72,47,91,86,73,43,26,27,29,38,68,45,48,28,103,57,66,41,71,80

Nearest PDB structures (foldseek):
  8ec0-assembly1_U 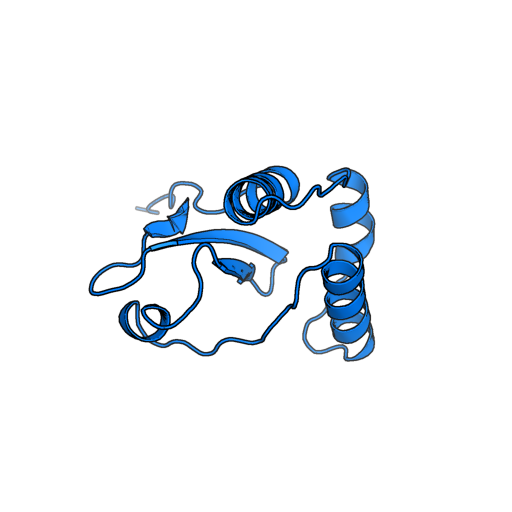 TM=2.705E-01  e=4.335E+00  Saccharomyces cerevisiae

pLDDT: mean 77.44, std 11.46, range [31.33, 89.19]

Organism: Salmonella montevideo (NCBI:txid115981)

Foldseek 3Di:
DDPPDDPLFDQPVVLVVVVCVVVVFDDDDDSVVVCVLCVPQAPVDP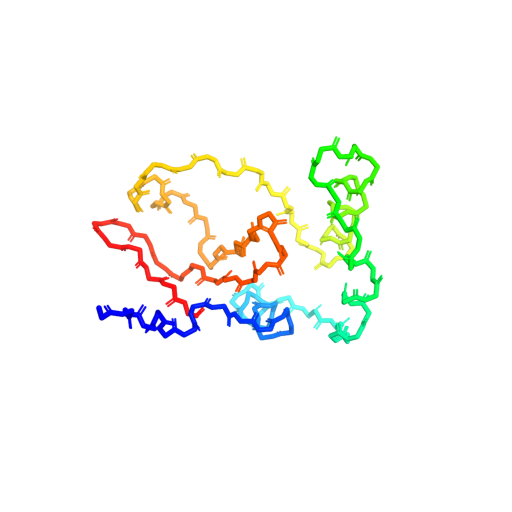VSVVVVQVVCVVSVHGDDDDDDDFQVSCQPPPPFDWDQDSNRTIWTFGHGDNDTDID

Radius of gyration: 14.16 Å; Cα contacts (8 Å, |Δi|>4): 117; chains: 1; bounding box: 29×36×35 Å

Secondary structure (DSSP, 8-state):
--------PBPHHHHHHHHHHHHT------HHHHHHHHTT--TT-HHHHHHHHHHHHHTT--------SSSSTTTTS-SSEEEE-TT--EEEEEE-SSS-EE-

Mean predicted aligned error: 7.18 Å